Protein AF-A0A2N2AKN4-F1 (afdb_monomer_lite)

Foldseek 3Di:
DDLLVLVVVQLVVLCVQPNNVVSVVLLVQLCVVLVADNPPGDLSSSLSSLVSSLPDPVNCVRLNNVRSVVSSVVSSVVRD

Radius of gyration: 11.24 Å; chains: 1; bounding box: 25×24×28 Å

Sequence (80 aa):
MDISGAVQEVKKDLESTFGNTLASSIIAIARTKANAPLIGMSKQNFCDLVDSICGDNRVQSMLGAAGSKERSSKWKKFVD

Secondary structure (DSSP, 8-state):
--HHHHHHHHHHHHHHHH-HHHHHHHHHHHHHHTT--SSS--HHHHHHHHHHHHTSHHHHHHHHHHHHHHHHHHHHGGG-

pLDDT: mean 89.39, std 4.38, range [70.5, 94.38]

Structure (mmCIF, N/CA/C/O backbone):
data_AF-A0A2N2AKN4-F1
#
_entry.id   AF-A0A2N2AKN4-F1
#
loop_
_atom_site.group_PDB
_atom_site.id
_atom_site.type_symbol
_atom_site.label_atom_id
_atom_site.label_alt_id
_atom_site.label_comp_id
_atom_site.label_asym_id
_atom_site.label_entity_id
_atom_site.label_seq_id
_atom_site.pdbx_PDB_ins_code
_atom_site.Cartn_x
_atom_site.Cartn_y
_atom_site.Cartn_z
_atom_site.occupancy
_atom_site.B_iso_or_equiv
_atom_site.auth_seq_id
_atom_site.auth_comp_id
_atom_site.auth_asym_id
_atom_site.auth_atom_id
_atom_site.pdbx_PDB_model_num
ATOM 1 N N . MET A 1 1 ? -3.299 -1.819 15.494 1.00 70.50 1 MET A N 1
ATOM 2 C CA . MET A 1 1 ? -2.431 -0.630 15.307 1.00 70.50 1 MET A CA 1
ATOM 3 C C . MET A 1 1 ? -3.335 0.523 14.887 1.00 70.50 1 MET A C 1
ATOM 5 O O . MET A 1 1 ? -4.341 0.249 14.249 1.00 70.50 1 MET A O 1
ATOM 9 N N . ASP A 1 2 ? -3.051 1.773 15.265 1.00 83.50 2 ASP A N 1
ATOM 10 C CA . ASP A 1 2 ? -3.834 2.912 14.750 1.00 83.50 2 ASP A CA 1
ATOM 11 C C . ASP A 1 2 ? -3.578 3.114 13.246 1.00 83.50 2 ASP A C 1
ATOM 13 O O . ASP A 1 2 ? -2.487 2.812 12.755 1.00 83.50 2 ASP A O 1
ATOM 17 N N . ILE A 1 3 ? -4.557 3.651 12.516 1.00 86.38 3 ILE A N 1
ATOM 18 C CA . ILE A 1 3 ? -4.458 3.866 11.064 1.00 86.38 3 ILE A CA 1
ATOM 19 C C . ILE A 1 3 ? -3.281 4.779 10.712 1.00 86.38 3 ILE A C 1
ATOM 21 O O . ILE A 1 3 ? -2.575 4.528 9.737 1.00 86.38 3 ILE A O 1
ATOM 25 N N . SER A 1 4 ? -2.992 5.781 11.540 1.00 85.62 4 SER A N 1
ATOM 26 C CA . SER A 1 4 ? -1.835 6.662 11.356 1.00 85.62 4 SER A CA 1
ATOM 27 C C . SER A 1 4 ? -0.523 5.877 11.424 1.00 85.62 4 SER A C 1
ATOM 29 O O . SER A 1 4 ? 0.376 6.098 10.613 1.00 85.62 4 SER A O 1
ATOM 31 N N . GLY A 1 5 ? -0.430 4.913 12.347 1.00 88.31 5 GLY A N 1
ATOM 32 C CA . GLY A 1 5 ? 0.702 3.991 12.449 1.00 88.31 5 GLY A CA 1
ATOM 33 C C . GLY A 1 5 ? 0.808 3.067 11.236 1.00 88.31 5 GLY A C 1
ATOM 34 O O . GLY A 1 5 ? 1.891 2.912 10.674 1.00 88.31 5 GLY A O 1
ATOM 35 N N . ALA A 1 6 ? -0.321 2.532 10.767 1.00 89.81 6 ALA A N 1
ATOM 36 C CA . ALA A 1 6 ? -0.364 1.677 9.584 1.00 89.81 6 ALA A CA 1
ATOM 37 C C . ALA A 1 6 ? 0.103 2.420 8.319 1.00 89.81 6 ALA A C 1
ATOM 39 O O . ALA A 1 6 ? 0.880 1.879 7.534 1.00 89.81 6 ALA A O 1
ATOM 40 N N . VAL A 1 7 ? -0.298 3.685 8.142 1.00 88.81 7 VAL A N 1
ATOM 41 C CA . VAL A 1 7 ? 0.151 4.530 7.020 1.00 88.81 7 VAL A CA 1
ATOM 42 C C . VAL A 1 7 ? 1.658 4.786 7.081 1.00 88.81 7 VAL A C 1
ATOM 44 O O . VAL A 1 7 ? 2.318 4.761 6.042 1.00 88.81 7 VAL A O 1
ATOM 47 N N . GLN A 1 8 ? 2.225 5.003 8.273 1.00 90.06 8 GLN A N 1
ATOM 48 C CA . GLN A 1 8 ? 3.675 5.174 8.429 1.00 90.06 8 GLN A CA 1
ATOM 49 C C . GLN A 1 8 ? 4.448 3.904 8.054 1.00 90.06 8 GLN A C 1
ATOM 51 O O . GLN A 1 8 ? 5.475 4.000 7.388 1.00 90.06 8 GLN A O 1
ATOM 56 N N . GLU A 1 9 ? 3.954 2.720 8.417 1.00 92.19 9 GLU A N 1
ATOM 57 C CA . GLU A 1 9 ? 4.605 1.455 8.053 1.00 92.19 9 GLU A CA 1
ATOM 58 C C . GLU A 1 9 ? 4.524 1.174 6.546 1.00 92.19 9 GLU A C 1
ATOM 60 O O . GLU A 1 9 ? 5.526 0.795 5.940 1.00 92.19 9 GLU A O 1
ATOM 65 N N . VAL A 1 10 ? 3.377 1.449 5.908 1.00 91.69 10 VAL A N 1
ATOM 66 C CA . VAL A 1 10 ? 3.248 1.395 4.437 1.00 91.69 10 VAL A CA 1
ATOM 67 C C . VAL A 1 10 ? 4.238 2.350 3.778 1.00 91.69 10 VAL A C 1
ATOM 69 O O . VAL A 1 10 ? 4.911 1.982 2.815 1.00 91.69 10 VAL A O 1
ATOM 72 N N . LYS A 1 11 ? 4.358 3.571 4.313 1.00 91.75 11 LYS A N 1
ATOM 73 C CA . LYS A 1 11 ? 5.312 4.556 3.814 1.00 91.75 11 LYS A CA 1
ATOM 74 C C . LYS A 1 11 ? 6.739 4.022 3.902 1.00 91.75 11 LYS A C 1
ATOM 76 O O . LYS A 1 11 ? 7.402 3.980 2.876 1.00 91.75 11 LYS A O 1
ATOM 81 N N . LYS A 1 12 ? 7.185 3.538 5.063 1.00 93.00 12 LYS A N 1
ATOM 82 C CA . LYS A 1 12 ? 8.542 2.990 5.233 1.00 93.00 12 LYS A CA 1
ATOM 83 C C . LYS A 1 12 ? 8.838 1.817 4.294 1.00 93.00 12 LYS A C 1
ATOM 85 O O . LYS A 1 12 ? 9.922 1.765 3.720 1.00 93.00 12 LYS A O 1
ATOM 90 N N . ASP A 1 13 ? 7.888 0.898 4.109 1.00 92.19 13 ASP A N 1
ATOM 91 C CA . ASP A 1 13 ? 8.039 -0.245 3.192 1.00 92.19 13 ASP A CA 1
ATOM 92 C C . ASP A 1 13 ? 8.204 0.223 1.732 1.00 92.19 13 ASP A C 1
ATOM 94 O O . ASP A 1 13 ? 9.097 -0.233 1.005 1.00 92.19 13 ASP A O 1
ATOM 98 N N . LEU A 1 14 ? 7.405 1.215 1.322 1.00 91.44 14 LEU A N 1
ATOM 99 C CA . LEU A 1 14 ? 7.541 1.865 0.019 1.00 91.44 14 LEU A CA 1
ATOM 100 C C . LEU A 1 14 ? 8.867 2.621 -0.109 1.00 91.44 14 LEU A C 1
ATOM 102 O O . LEU A 1 14 ? 9.525 2.499 -1.139 1.00 91.44 14 LEU A O 1
ATOM 106 N N . GLU A 1 15 ? 9.289 3.368 0.912 1.00 94.38 15 GLU A N 1
ATOM 107 C CA . GLU A 1 15 ? 10.559 4.105 0.917 1.00 94.38 15 GLU A CA 1
ATOM 108 C C . GLU A 1 15 ? 11.753 3.155 0.778 1.00 94.38 15 GLU A C 1
ATOM 110 O O . GLU A 1 15 ? 12.672 3.445 0.015 1.00 94.38 15 GLU A O 1
ATOM 115 N N . SER A 1 16 ? 11.711 1.991 1.431 1.00 92.75 16 SER A N 1
ATOM 116 C CA . SER A 1 16 ? 12.750 0.964 1.305 1.00 92.75 16 SER A CA 1
ATOM 117 C C . SER A 1 16 ? 12.786 0.301 -0.074 1.00 92.75 16 SER A C 1
ATOM 119 O O . SER A 1 16 ? 13.822 -0.238 -0.454 1.00 92.75 16 SER A O 1
ATOM 121 N N . THR A 1 17 ? 11.673 0.298 -0.812 1.00 89.94 17 THR A N 1
ATOM 122 C CA . THR A 1 17 ? 11.581 -0.361 -2.126 1.00 89.94 17 THR A CA 1
ATOM 123 C C . THR A 1 17 ? 11.863 0.604 -3.278 1.00 89.94 17 THR A C 1
ATOM 125 O O . THR A 1 17 ? 12.589 0.268 -4.207 1.00 89.94 17 THR A O 1
ATOM 128 N N . PHE A 1 18 ? 11.267 1.795 -3.234 1.00 90.25 18 PHE A N 1
ATOM 129 C CA . PHE A 1 18 ? 11.246 2.764 -4.334 1.00 90.25 18 PHE A CA 1
ATOM 130 C C . PHE A 1 18 ? 12.102 4.009 -4.049 1.00 90.25 18 PHE A C 1
ATOM 132 O O . PHE A 1 18 ? 12.318 4.825 -4.942 1.00 90.25 18 PHE A O 1
ATOM 139 N N . GLY A 1 19 ? 12.568 4.192 -2.811 1.00 92.81 19 GLY A N 1
ATOM 140 C CA . GLY A 1 19 ? 13.175 5.437 -2.346 1.00 92.81 19 GLY A CA 1
ATOM 141 C C . GLY A 1 19 ? 12.138 6.486 -1.927 1.00 92.81 19 GLY A C 1
ATOM 142 O O . GLY A 1 19 ? 10.982 6.469 -2.358 1.00 92.81 19 GLY A O 1
ATOM 143 N N . ASN A 1 20 ? 12.567 7.433 -1.087 1.00 91.31 20 ASN A N 1
ATOM 144 C CA . ASN A 1 20 ? 11.699 8.430 -0.443 1.00 91.31 20 ASN A CA 1
ATOM 145 C C . ASN A 1 20 ? 10.837 9.234 -1.439 1.00 91.31 20 ASN A C 1
ATOM 147 O O . ASN A 1 20 ? 9.616 9.336 -1.288 1.00 91.31 20 ASN A O 1
ATOM 151 N N . THR A 1 21 ? 11.449 9.747 -2.508 1.00 91.56 21 THR A N 1
ATOM 152 C CA . THR A 1 21 ? 10.768 10.601 -3.493 1.00 91.56 21 THR A CA 1
ATOM 153 C C . THR A 1 21 ? 9.649 9.869 -4.238 1.00 91.56 21 THR A C 1
ATOM 155 O O . THR A 1 21 ? 8.540 10.396 -4.386 1.00 91.56 21 THR A O 1
ATOM 158 N N . LEU A 1 22 ? 9.911 8.639 -4.695 1.00 90.69 22 LEU A N 1
ATOM 159 C CA . LEU A 1 22 ? 8.917 7.846 -5.418 1.00 90.69 22 LEU A CA 1
ATOM 160 C C . LEU A 1 22 ? 7.830 7.330 -4.481 1.00 90.69 22 LEU A C 1
ATOM 162 O O . LEU A 1 22 ? 6.654 7.442 -4.822 1.00 90.69 22 LEU A O 1
ATOM 166 N N . ALA A 1 23 ? 8.194 6.854 -3.289 1.00 92.56 23 ALA A N 1
ATOM 167 C CA . ALA A 1 23 ? 7.235 6.430 -2.274 1.00 92.56 23 ALA A CA 1
ATOM 168 C C . ALA A 1 23 ? 6.248 7.553 -1.922 1.00 92.56 23 ALA A C 1
ATOM 170 O O . ALA A 1 23 ? 5.033 7.355 -1.975 1.00 92.56 23 ALA A O 1
ATOM 171 N N . SER A 1 24 ? 6.756 8.761 -1.661 1.00 91.56 24 SER A N 1
ATOM 172 C CA . SER A 1 24 ? 5.927 9.937 -1.377 1.00 91.56 24 SER A CA 1
ATOM 173 C C . SER A 1 24 ? 4.987 10.276 -2.540 1.00 91.56 24 SER A C 1
ATOM 175 O O . SER A 1 24 ? 3.814 10.577 -2.322 1.00 91.56 24 SER A O 1
ATOM 177 N N . SER A 1 25 ? 5.464 10.154 -3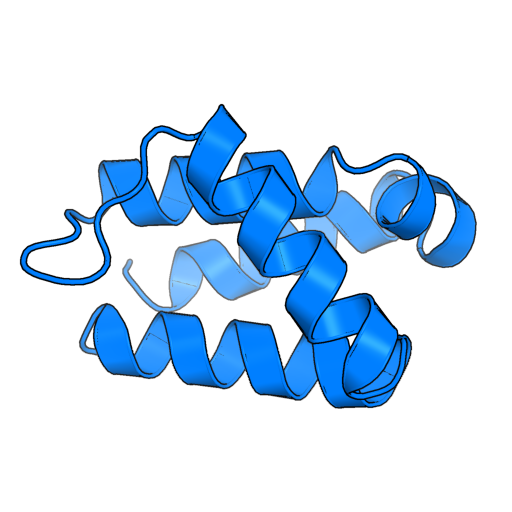.783 1.00 93.12 25 SER A N 1
ATOM 178 C CA . SER A 1 25 ? 4.655 10.396 -4.985 1.00 93.12 25 SER A CA 1
ATOM 179 C C . SER A 1 25 ? 3.570 9.334 -5.202 1.00 93.12 25 SER A C 1
ATOM 181 O O . SER A 1 25 ? 2.459 9.662 -5.614 1.00 93.12 25 SER A O 1
ATOM 183 N N . ILE A 1 26 ? 3.872 8.059 -4.939 1.00 92.62 26 ILE A N 1
ATOM 184 C CA . ILE A 1 26 ? 2.908 6.951 -5.021 1.00 92.62 26 ILE A CA 1
ATOM 185 C C . ILE A 1 26 ? 1.794 7.158 -3.996 1.00 92.62 26 ILE A C 1
ATOM 187 O O . ILE A 1 26 ? 0.619 7.125 -4.354 1.00 92.62 26 ILE A O 1
ATOM 191 N N . ILE A 1 27 ? 2.153 7.456 -2.745 1.00 91.62 27 ILE A N 1
ATOM 192 C CA . ILE A 1 27 ? 1.180 7.689 -1.673 1.00 91.62 27 ILE A CA 1
ATOM 193 C C . ILE A 1 27 ? 0.322 8.915 -1.979 1.00 91.62 27 ILE A C 1
ATOM 195 O O . ILE A 1 27 ? -0.892 8.850 -1.819 1.00 91.62 27 ILE A O 1
ATOM 199 N N . ALA A 1 28 ? 0.911 10.022 -2.440 1.00 90.94 28 ALA A N 1
ATOM 200 C CA . ALA A 1 28 ? 0.153 11.227 -2.773 1.00 90.94 28 ALA A CA 1
ATOM 201 C C . ALA A 1 28 ? -0.914 10.951 -3.846 1.00 90.94 28 ALA A C 1
ATOM 203 O O . ALA A 1 28 ? -2.085 11.270 -3.647 1.00 90.94 28 ALA A O 1
ATOM 204 N N . ILE A 1 29 ? -0.532 10.286 -4.941 1.00 91.94 29 ILE A N 1
ATOM 205 C CA . ILE A 1 29 ? -1.4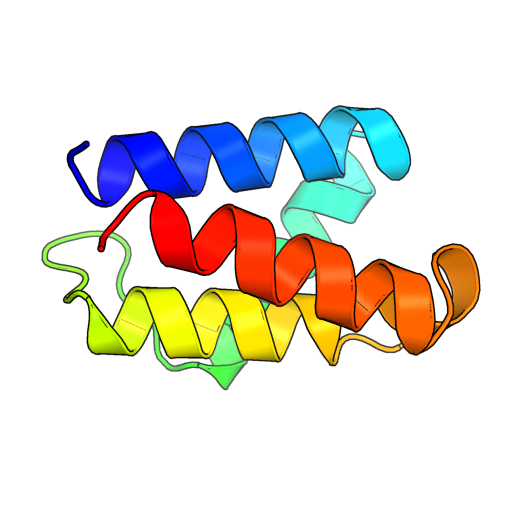51 9.951 -6.037 1.00 91.94 29 ILE A CA 1
ATOM 206 C C . ILE A 1 29 ? -2.517 8.953 -5.575 1.00 91.94 29 ILE A C 1
ATOM 208 O O . ILE A 1 29 ? -3.701 9.136 -5.862 1.00 91.94 29 ILE A O 1
ATOM 212 N N . ALA A 1 30 ? -2.121 7.919 -4.832 1.00 92.75 30 ALA A N 1
ATOM 213 C CA . ALA A 1 30 ? -3.046 6.920 -4.316 1.00 92.75 30 ALA A CA 1
ATOM 214 C C . ALA A 1 30 ? -4.059 7.525 -3.337 1.00 92.75 30 ALA A C 1
ATOM 216 O O . ALA A 1 30 ? -5.236 7.193 -3.399 1.00 92.75 30 ALA A O 1
ATOM 217 N N . ARG A 1 31 ? -3.641 8.473 -2.491 1.00 91.12 31 ARG A N 1
ATOM 218 C CA . ARG A 1 31 ? -4.544 9.195 -1.585 1.00 91.12 31 ARG A CA 1
ATOM 219 C C . ARG A 1 31 ? -5.566 10.040 -2.332 1.00 91.12 31 ARG A C 1
ATOM 221 O O . ARG A 1 31 ? -6.729 10.044 -1.938 1.00 91.12 31 ARG A O 1
ATOM 228 N N . THR A 1 32 ? -5.158 10.723 -3.402 1.00 89.94 32 THR A N 1
ATOM 229 C CA . THR A 1 32 ? -6.086 11.475 -4.257 1.00 89.94 32 THR A CA 1
ATOM 230 C C . THR A 1 32 ? -7.094 10.547 -4.934 1.00 89.94 32 THR A C 1
ATOM 232 O O . THR A 1 32 ? -8.281 10.857 -4.943 1.00 89.94 32 THR A O 1
ATOM 235 N N . LYS A 1 33 ? -6.652 9.390 -5.446 1.00 89.44 33 LYS A N 1
ATOM 236 C CA . LYS A 1 33 ? -7.537 8.397 -6.079 1.00 89.44 33 LYS A CA 1
ATOM 237 C C . LYS A 1 33 ? -8.513 7.749 -5.095 1.00 89.44 33 LYS A C 1
ATOM 239 O O . LYS A 1 33 ? -9.696 7.659 -5.393 1.00 89.44 33 LYS A O 1
ATOM 244 N N . ALA A 1 34 ? -8.022 7.346 -3.926 1.00 88.12 34 ALA A N 1
ATOM 245 C CA . ALA A 1 34 ? -8.808 6.703 -2.875 1.00 88.12 34 ALA A CA 1
ATOM 246 C C . ALA A 1 34 ? -9.671 7.684 -2.062 1.00 88.12 34 ALA A C 1
ATOM 248 O O . ALA A 1 34 ? -10.364 7.263 -1.142 1.00 88.12 34 ALA A O 1
ATOM 249 N N . ASN A 1 35 ? -9.578 8.992 -2.337 1.00 87.00 35 ASN A N 1
ATOM 250 C CA . ASN A 1 35 ? -10.186 10.051 -1.528 1.00 8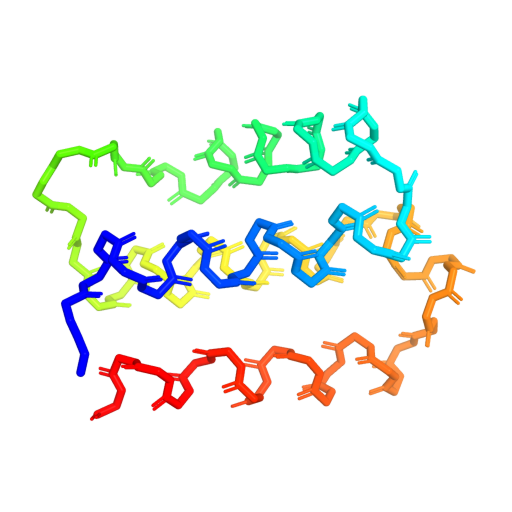7.00 35 ASN A CA 1
ATOM 251 C C . ASN A 1 35 ? -9.881 9.889 -0.019 1.00 87.00 35 ASN A C 1
ATOM 253 O O . ASN A 1 35 ? -10.735 10.083 0.842 1.00 87.00 35 ASN A O 1
ATOM 257 N N . ALA A 1 36 ? -8.649 9.485 0.311 1.00 85.38 36 ALA A N 1
ATOM 258 C CA . ALA A 1 36 ? -8.274 9.099 1.668 1.00 85.38 36 ALA A CA 1
ATOM 259 C C . ALA A 1 36 ? -7.754 10.320 2.474 1.00 85.38 36 ALA A C 1
ATOM 261 O O . ALA A 1 36 ? -6.639 10.815 2.212 1.00 85.38 36 ALA A O 1
ATOM 262 N N . PRO A 1 37 ? -8.515 10.827 3.467 1.00 82.19 37 PRO A N 1
ATOM 263 C CA . PRO A 1 37 ? -8.117 11.980 4.276 1.00 82.19 37 PRO A CA 1
ATOM 264 C C . PRO A 1 37 ? -6.929 11.635 5.188 1.00 82.19 37 PRO A C 1
ATOM 266 O O . PRO A 1 37 ? -6.778 10.489 5.593 1.00 82.19 37 PRO A O 1
ATOM 269 N N . LEU A 1 38 ? -6.070 12.612 5.518 1.00 73.75 38 LEU A N 1
ATOM 270 C CA . LEU A 1 38 ? -4.950 12.398 6.462 1.00 73.75 38 LEU A CA 1
ATOM 271 C C . LEU A 1 38 ? -5.423 12.205 7.903 1.00 73.75 38 LEU A C 1
ATOM 273 O O . LEU A 1 38 ? -4.773 11.511 8.675 1.00 73.75 38 LEU A O 1
ATOM 277 N N . ILE A 1 39 ? -6.518 12.868 8.263 1.00 77.81 39 ILE A N 1
ATOM 278 C CA . ILE A 1 39 ? -7.045 12.944 9.623 1.00 77.81 39 ILE A CA 1
ATOM 279 C C . ILE A 1 39 ? -8.414 12.271 9.614 1.00 77.81 39 ILE A C 1
ATOM 281 O O . ILE A 1 39 ? -9.211 12.520 8.711 1.00 77.81 39 ILE A O 1
ATOM 285 N N . GLY A 1 40 ? -8.677 11.403 10.593 1.00 78.88 40 GLY A N 1
ATOM 286 C CA . GLY A 1 40 ? -9.938 10.657 10.665 1.00 78.88 40 GLY A CA 1
ATOM 287 C C . GLY A 1 40 ? -10.097 9.606 9.561 1.00 78.88 40 GLY A C 1
ATOM 288 O O . GLY A 1 40 ? -11.219 9.239 9.215 1.00 78.88 40 GLY A O 1
ATOM 289 N N . MET A 1 41 ? -8.987 9.136 8.976 1.00 85.88 41 MET A N 1
ATOM 290 C CA . MET A 1 41 ? -9.013 8.050 7.998 1.00 85.88 41 MET A CA 1
ATOM 291 C C . MET A 1 41 ? -9.668 6.821 8.633 1.00 85.88 41 MET A C 1
ATOM 293 O O . MET A 1 41 ? -9.245 6.379 9.693 1.00 85.88 41 MET A O 1
ATOM 297 N N . SER A 1 42 ? -10.707 6.286 7.995 1.00 89.62 42 SER A N 1
ATOM 298 C CA . SER A 1 42 ? -11.376 5.053 8.429 1.00 89.62 42 SER A CA 1
ATOM 299 C C . SER A 1 42 ? -10.666 3.809 7.885 1.00 89.62 42 SER A C 1
ATOM 301 O O . SER A 1 42 ? -9.910 3.905 6.916 1.00 89.62 42 SER A O 1
ATOM 303 N N . LYS A 1 43 ? -10.946 2.625 8.458 1.00 89.56 43 LYS A N 1
ATOM 304 C CA . LYS A 1 43 ? -10.396 1.329 7.991 1.00 89.56 43 LYS A CA 1
ATOM 305 C C . LYS A 1 43 ? -10.634 1.130 6.491 1.00 89.56 43 LYS A C 1
ATOM 307 O O . LYS A 1 43 ? -9.723 0.728 5.777 1.00 89.56 43 LYS A O 1
ATOM 312 N N . GLN A 1 44 ? -11.824 1.501 6.013 1.00 89.00 44 GLN A N 1
ATOM 313 C CA . GLN A 1 44 ? -12.172 1.465 4.594 1.00 89.00 44 GLN A CA 1
ATOM 314 C C . GLN A 1 44 ? -11.237 2.350 3.755 1.00 89.00 44 GLN A C 1
ATOM 316 O O . GLN A 1 44 ? -10.545 1.841 2.885 1.00 89.00 44 GLN A O 1
ATOM 321 N N . ASN A 1 45 ? -11.103 3.634 4.102 1.00 91.19 45 ASN A N 1
ATOM 322 C CA . ASN A 1 45 ? -10.231 4.578 3.391 1.00 91.19 45 ASN A CA 1
ATOM 323 C C . ASN A 1 45 ? -8.764 4.117 3.358 1.00 91.19 45 ASN A C 1
ATOM 325 O O . ASN A 1 45 ? -8.060 4.357 2.379 1.00 91.19 45 ASN A O 1
ATOM 329 N N . PHE A 1 46 ? -8.291 3.456 4.418 1.00 91.50 46 PHE A N 1
ATOM 330 C CA . PHE A 1 46 ? -6.961 2.852 4.436 1.00 91.50 46 PHE A CA 1
ATOM 331 C C . PHE A 1 46 ? -6.859 1.661 3.473 1.00 91.50 46 PHE A C 1
ATOM 333 O O . PHE A 1 46 ? -5.892 1.560 2.718 1.00 91.50 46 PHE A O 1
ATOM 340 N N . CYS A 1 47 ? -7.856 0.774 3.462 1.00 91.44 47 CYS A N 1
ATOM 341 C CA . CYS A 1 47 ? -7.920 -0.332 2.509 1.00 91.44 47 CYS A CA 1
ATOM 342 C C . CYS A 1 47 ? -7.945 0.167 1.057 1.00 91.44 47 CYS A C 1
ATOM 344 O O . CYS A 1 47 ? -7.205 -0.378 0.238 1.00 91.44 47 CYS A O 1
ATOM 346 N N . ASP A 1 48 ? -8.724 1.210 0.755 1.00 92.50 48 ASP A N 1
ATOM 347 C CA . ASP A 1 48 ? -8.788 1.854 -0.565 1.00 92.50 48 ASP A CA 1
ATOM 348 C C . ASP A 1 48 ? -7.467 2.537 -0.945 1.00 92.50 48 ASP A C 1
ATOM 350 O O . ASP A 1 48 ? -7.028 2.464 -2.096 1.00 92.50 48 ASP A O 1
ATOM 354 N N . LEU A 1 49 ? -6.789 3.162 0.024 1.00 92.94 49 LEU A N 1
ATOM 355 C CA . LEU A 1 49 ? -5.451 3.719 -0.165 1.00 92.94 49 LEU A CA 1
ATOM 356 C C . LEU A 1 49 ? -4.448 2.623 -0.538 1.00 92.94 49 LEU A C 1
ATOM 358 O O . LEU A 1 49 ? -3.720 2.767 -1.517 1.00 92.94 49 LEU A O 1
ATOM 362 N N . VAL A 1 50 ? -4.412 1.529 0.224 1.00 93.75 50 VAL A N 1
ATOM 363 C CA . VAL A 1 50 ? -3.533 0.384 -0.043 1.00 93.75 50 VAL A CA 1
ATOM 364 C C . VAL A 1 50 ? -3.817 -0.214 -1.420 1.00 93.75 50 VAL A C 1
ATOM 366 O O . VAL A 1 50 ? -2.883 -0.502 -2.166 1.00 93.75 50 VAL A O 1
ATOM 369 N N . ASP A 1 51 ? -5.090 -0.368 -1.781 1.00 92.81 51 ASP A N 1
ATOM 370 C CA . ASP A 1 51 ? -5.483 -0.859 -3.100 1.00 92.81 51 ASP A CA 1
ATOM 371 C C . ASP A 1 51 ? -5.012 0.082 -4.217 1.00 92.81 51 ASP A C 1
ATOM 373 O O . ASP A 1 51 ? -4.380 -0.353 -5.177 1.00 92.81 51 ASP A O 1
ATOM 377 N N . SER A 1 52 ? -5.194 1.392 -4.027 1.00 94.00 52 SER A N 1
ATOM 378 C CA . SER A 1 52 ? -4.740 2.423 -4.966 1.00 94.00 52 SER A CA 1
ATOM 379 C C . SER A 1 52 ? -3.217 2.480 -5.113 1.00 94.00 52 SER A C 1
ATOM 381 O O . SER A 1 52 ? -2.726 2.728 -6.214 1.00 94.00 52 SER A O 1
ATOM 383 N N . ILE A 1 53 ? -2.460 2.244 -4.035 1.00 93.81 53 ILE A N 1
ATOM 384 C CA . ILE A 1 53 ? -0.993 2.125 -4.073 1.00 93.81 53 ILE A CA 1
ATOM 385 C C . ILE A 1 53 ? -0.605 0.897 -4.893 1.00 93.81 53 ILE A C 1
ATOM 387 O O . ILE A 1 53 ? 0.214 0.991 -5.802 1.00 93.81 53 ILE A O 1
ATOM 391 N N . CYS A 1 54 ? -1.193 -0.258 -4.586 1.00 92.12 54 CYS A N 1
ATOM 392 C CA . CYS A 1 54 ? -0.892 -1.502 -5.282 1.00 92.12 54 CYS A CA 1
ATOM 393 C C . CYS A 1 54 ? -1.339 -1.471 -6.747 1.00 92.12 54 CYS A C 1
ATOM 395 O O . CYS A 1 54 ? -0.703 -2.116 -7.568 1.00 92.12 54 CYS A O 1
ATOM 397 N N . GLY A 1 55 ? -2.383 -0.717 -7.092 1.00 89.94 55 GLY A N 1
ATOM 398 C CA . GLY A 1 55 ? -2.828 -0.481 -8.465 1.00 89.94 55 GLY A CA 1
ATOM 399 C C .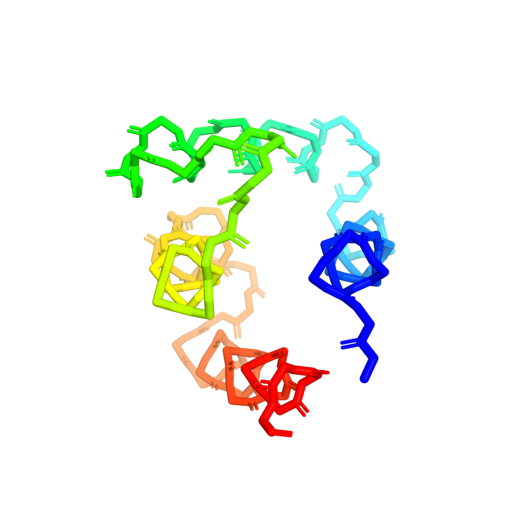 GLY A 1 55 ? -2.026 0.583 -9.224 1.00 89.94 55 GLY A C 1
ATOM 400 O O . GLY A 1 55 ? -2.314 0.842 -10.392 1.00 89.94 55 GLY A O 1
ATOM 401 N N . ASP A 1 56 ? -1.035 1.231 -8.602 1.00 91.25 56 ASP A N 1
ATOM 402 C CA . ASP A 1 56 ? -0.174 2.189 -9.294 1.00 91.25 56 ASP A CA 1
ATOM 403 C C . ASP A 1 56 ? 0.728 1.469 -10.309 1.00 91.25 56 ASP A C 1
ATOM 405 O O . ASP A 1 56 ? 1.384 0.476 -9.991 1.00 91.25 56 ASP A O 1
ATOM 409 N N . ASN A 1 57 ? 0.802 1.998 -11.534 1.00 89.00 57 ASN A N 1
ATOM 410 C CA . ASN A 1 57 ? 1.577 1.394 -12.623 1.00 89.00 57 ASN A CA 1
ATOM 411 C C . ASN A 1 57 ? 3.053 1.185 -12.261 1.00 89.00 57 ASN A C 1
ATOM 413 O O . ASN A 1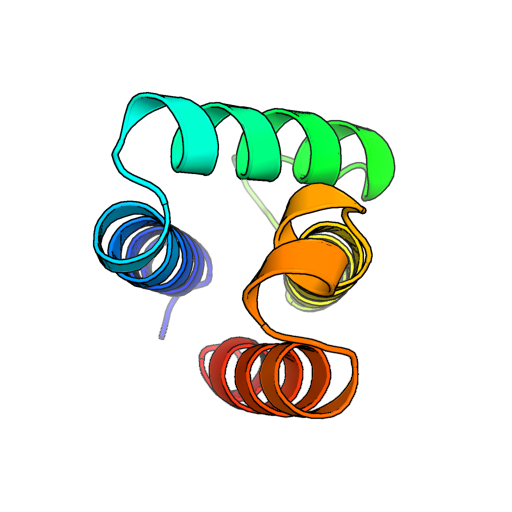 57 ? 3.656 0.213 -12.703 1.00 89.00 57 ASN A O 1
ATOM 417 N N . ARG A 1 58 ? 3.647 2.067 -11.448 1.00 89.25 58 ARG A N 1
ATOM 418 C CA . ARG A 1 58 ? 5.050 1.941 -11.024 1.00 89.25 58 ARG A CA 1
ATOM 419 C C . ARG A 1 58 ? 5.214 0.797 -10.031 1.00 89.25 58 ARG A C 1
ATOM 421 O O . ARG A 1 58 ? 6.183 0.050 -10.113 1.00 89.25 58 ARG A O 1
ATOM 428 N N . VAL A 1 59 ? 4.245 0.636 -9.130 1.00 89.62 59 VAL A N 1
ATOM 429 C CA . VAL A 1 59 ? 4.221 -0.460 -8.157 1.00 89.62 59 VAL A CA 1
ATOM 430 C C . VAL A 1 59 ? 4.022 -1.796 -8.870 1.00 89.62 59 VAL A C 1
ATOM 432 O O . VAL A 1 59 ? 4.816 -2.712 -8.668 1.00 89.62 59 VAL A O 1
ATOM 435 N N . GLN A 1 60 ? 3.051 -1.874 -9.782 1.00 90.19 60 GLN A N 1
ATOM 436 C CA . GLN A 1 60 ? 2.816 -3.049 -10.627 1.00 90.19 60 GLN A CA 1
ATOM 437 C C . GLN A 1 60 ? 4.026 -3.386 -11.504 1.00 90.19 60 GLN A C 1
ATOM 439 O O . GLN A 1 60 ? 4.396 -4.551 -11.608 1.00 90.19 60 GLN A O 1
ATOM 444 N N . SER A 1 61 ? 4.680 -2.384 -12.096 1.00 90.56 61 SER A N 1
ATOM 445 C CA . SER A 1 61 ? 5.860 -2.599 -12.938 1.00 90.56 61 SER A CA 1
ATOM 446 C C . SER A 1 61 ? 7.064 -3.124 -12.156 1.00 90.56 61 SER A C 1
ATOM 448 O O . SER A 1 61 ? 7.874 -3.844 -12.731 1.00 90.56 61 SER A O 1
ATOM 450 N N . MET A 1 62 ? 7.213 -2.759 -10.879 1.00 89.00 62 MET A N 1
ATOM 451 C CA . MET A 1 62 ? 8.376 -3.141 -10.072 1.00 89.00 62 MET A CA 1
ATOM 452 C C . MET A 1 62 ? 8.158 -4.431 -9.275 1.00 89.00 62 MET A C 1
ATOM 454 O O . MET A 1 62 ? 9.076 -5.233 -9.143 1.00 89.00 62 MET A O 1
ATOM 458 N N . LEU A 1 63 ? 6.956 -4.634 -8.733 1.00 87.44 63 LEU A N 1
ATOM 459 C CA . LEU A 1 63 ? 6.627 -5.782 -7.879 1.00 87.44 63 LEU A CA 1
ATOM 460 C C . LEU A 1 63 ? 5.882 -6.897 -8.619 1.00 87.44 63 LEU A C 1
ATOM 462 O O . LEU A 1 63 ? 5.730 -8.000 -8.089 1.00 87.44 63 LEU A O 1
ATOM 466 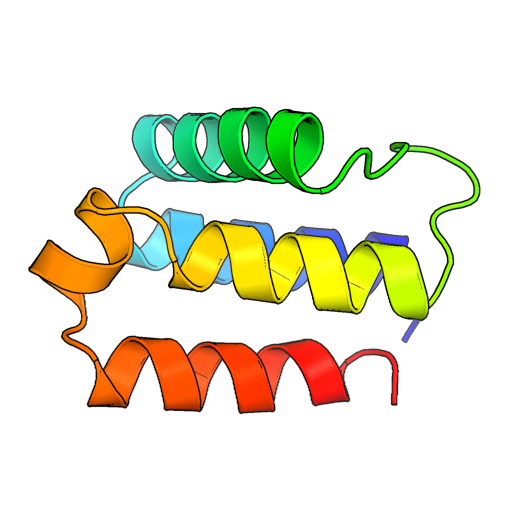N N . GLY A 1 64 ? 5.353 -6.602 -9.806 1.00 90.25 64 GLY A N 1
ATOM 467 C CA . GLY A 1 64 ? 4.395 -7.458 -10.491 1.00 90.25 64 GLY A CA 1
ATOM 468 C C . GLY A 1 64 ? 3.046 -7.538 -9.769 1.00 90.25 64 GLY A C 1
ATOM 469 O O . GLY A 1 64 ? 2.855 -7.057 -8.644 1.00 90.25 64 GLY A O 1
ATOM 470 N N . ALA A 1 65 ? 2.091 -8.209 -10.412 1.00 85.62 65 ALA A N 1
ATOM 471 C CA . ALA A 1 65 ? 0.751 -8.409 -9.861 1.00 85.62 65 ALA A CA 1
ATOM 472 C C . ALA A 1 65 ? 0.768 -9.239 -8.562 1.00 85.62 65 ALA A C 1
ATOM 474 O O . ALA A 1 65 ? 0.038 -8.934 -7.618 1.00 85.62 65 ALA A O 1
ATOM 475 N N . ALA A 1 66 ? 1.632 -10.259 -8.491 1.00 87.62 66 ALA A N 1
ATOM 476 C CA . ALA A 1 66 ? 1.750 -11.133 -7.324 1.00 87.62 66 ALA A CA 1
ATOM 477 C C . ALA A 1 66 ? 2.318 -10.392 -6.100 1.00 87.62 66 ALA A C 1
ATOM 479 O O . ALA A 1 66 ? 1.695 -10.412 -5.038 1.00 87.62 66 ALA A O 1
ATOM 480 N N . GLY A 1 67 ? 3.436 -9.671 -6.258 1.00 89.25 67 GLY A N 1
ATOM 481 C CA . GLY A 1 67 ? 4.051 -8.911 -5.165 1.00 89.25 67 GLY A CA 1
ATOM 482 C C . GLY A 1 67 ? 3.165 -7.765 -4.676 1.00 89.25 67 GLY A C 1
ATOM 483 O O . GLY A 1 67 ? 3.042 -7.534 -3.473 1.00 89.25 67 GLY A O 1
ATOM 484 N N . SER A 1 68 ? 2.462 -7.097 -5.595 1.00 90.06 68 SER A N 1
ATOM 485 C CA . SER A 1 68 ? 1.499 -6.048 -5.240 1.00 90.06 68 SER A CA 1
ATOM 486 C C . SER A 1 68 ? 0.331 -6.600 -4.414 1.00 90.06 68 SER A C 1
ATOM 488 O O . SER A 1 68 ? -0.059 -5.996 -3.415 1.00 90.06 68 SER A O 1
ATOM 490 N N . LYS A 1 69 ? -0.205 -7.776 -4.769 1.00 89.50 69 LYS A N 1
ATOM 491 C CA . LYS A 1 69 ? -1.299 -8.425 -4.024 1.00 89.50 69 LYS A CA 1
ATOM 492 C C . LYS A 1 69 ? -0.862 -8.906 -2.638 1.00 89.50 69 LYS A C 1
ATOM 494 O O . LYS A 1 69 ? -1.623 -8.778 -1.674 1.00 89.50 69 LYS A O 1
ATOM 499 N N . GLU A 1 70 ? 0.355 -9.431 -2.528 1.00 91.69 70 GLU A N 1
ATOM 500 C CA . GLU A 1 70 ? 0.930 -9.844 -1.247 1.00 91.69 70 GLU A CA 1
ATOM 501 C C . GLU A 1 70 ? 1.087 -8.645 -0.303 1.00 91.69 70 GLU A C 1
ATOM 503 O O . GLU A 1 70 ? 0.598 -8.687 0.830 1.00 91.69 70 GLU A O 1
ATOM 508 N N . ARG A 1 71 ? 1.659 -7.532 -0.789 1.00 90.75 71 ARG A N 1
ATOM 509 C CA . ARG A 1 71 ? 1.779 -6.291 -0.006 1.00 90.75 71 ARG A CA 1
ATOM 510 C C . ARG A 1 71 ? 0.427 -5.712 0.381 1.00 90.75 71 ARG A C 1
ATOM 512 O O . ARG A 1 71 ? 0.245 -5.367 1.543 1.00 90.75 71 ARG A O 1
ATOM 519 N N . SER A 1 72 ? -0.540 -5.697 -0.538 1.00 91.88 72 SER A N 1
ATOM 520 C CA . SER A 1 72 ? -1.911 -5.267 -0.239 1.00 91.88 72 SER A CA 1
ATOM 521 C C . SER A 1 72 ? -2.499 -6.057 0.933 1.00 91.88 72 SER A C 1
ATOM 523 O O . SER A 1 72 ? -2.997 -5.480 1.898 1.00 91.88 72 SER A O 1
ATOM 525 N N . SER A 1 73 ? -2.363 -7.385 0.901 1.00 91.69 73 SER A N 1
ATOM 526 C CA . SER A 1 73 ? -2.867 -8.269 1.958 1.00 91.69 73 SER A CA 1
ATOM 527 C C . SER A 1 73 ? -2.124 -8.071 3.281 1.00 91.69 73 SER A C 1
ATOM 529 O O . SER A 1 73 ? -2.745 -8.073 4.341 1.00 91.69 73 SER A O 1
ATOM 531 N N . LYS A 1 74 ? -0.800 -7.880 3.235 1.00 92.19 74 LYS A N 1
ATOM 532 C CA . LYS A 1 74 ? 0.028 -7.610 4.417 1.00 92.19 74 LYS A CA 1
ATOM 533 C C . LYS A 1 74 ? -0.351 -6.284 5.075 1.00 92.19 74 LYS A C 1
ATOM 535 O O . LYS A 1 74 ? -0.528 -6.242 6.285 1.00 92.19 74 LYS A O 1
ATOM 540 N N . TRP A 1 75 ? -0.496 -5.219 4.292 1.00 93.06 75 TRP A N 1
ATOM 541 C CA . TRP A 1 75 ? -0.787 -3.887 4.815 1.00 93.06 75 TRP A CA 1
ATOM 542 C C . TRP A 1 75 ? -2.217 -3.768 5.331 1.00 93.06 75 TRP A C 1
ATOM 544 O O . TRP A 1 75 ? -2.423 -3.199 6.399 1.00 93.06 75 TRP A O 1
ATOM 554 N N . LYS A 1 76 ? -3.200 -4.367 4.645 1.00 91.06 76 LYS A N 1
ATOM 555 C CA . LYS A 1 76 ? -4.597 -4.407 5.114 1.00 91.06 76 LYS A CA 1
ATOM 556 C C . LYS A 1 76 ? -4.726 -5.065 6.500 1.00 91.06 76 LYS A C 1
ATOM 558 O O . LYS A 1 76 ? -5.568 -4.639 7.280 1.00 91.06 76 LYS A O 1
ATOM 563 N N . LYS A 1 77 ? -3.838 -6.006 6.860 1.00 91.00 77 LYS A N 1
ATOM 564 C CA . LYS A 1 77 ? -3.780 -6.618 8.205 1.00 91.00 77 LYS A CA 1
ATOM 565 C C . LYS A 1 77 ? -3.304 -5.683 9.322 1.00 91.00 77 LYS A C 1
ATOM 567 O O . LYS A 1 77 ? -3.477 -6.014 10.486 1.00 91.00 77 LYS A O 1
ATOM 572 N N . PHE A 1 78 ? -2.698 -4.532 9.021 1.00 87.56 78 PHE A N 1
ATOM 573 C CA . PHE A 1 78 ? -2.281 -3.585 10.067 1.00 87.56 78 PHE A CA 1
ATOM 574 C C . PHE A 1 78 ? -3.467 -2.935 10.782 1.00 87.56 78 PHE A C 1
ATOM 576 O O . PHE A 1 78 ? -3.363 -2.564 11.953 1.00 87.56 78 PHE A O 1
ATOM 583 N N . VAL A 1 79 ? -4.581 -2.806 10.066 1.00 85.12 79 VAL A N 1
ATOM 584 C CA . VAL A 1 79 ? -5.831 -2.206 10.541 1.00 85.12 79 VAL A CA 1
ATOM 585 C C . VAL A 1 79 ? -6.923 -3.254 10.743 1.00 85.12 79 VAL A C 1
ATOM 587 O O . VAL A 1 79 ? -8.082 -2.874 10.928 1.00 85.12 79 VAL A O 1
ATOM 590 N N . ASP A 1 80 ? -6.581 -4.546 10.628 1.00 76.56 80 ASP A N 1
ATOM 591 C CA . ASP A 1 80 ? -7.560 -5.613 10.803 1.00 76.56 80 ASP A CA 1
ATOM 592 C C . ASP A 1 80 ? -8.026 -5.752 12.250 1.00 76.56 80 ASP A C 1
ATOM 594 O O . ASP A 1 80 ? -7.160 -5.752 13.158 1.00 76.56 80 ASP A O 1
#